Protein AF-A0A2Z7BRZ1-F1 (afdb_monomer)

InterPro domains:
  IPR000070 Pectinesterase, catalytic [PF01095] (1-100)
  IPR011050 Pectin lyase fold/virulence factor [SSF51126] (1-112)
  IPR012334 Pectin lyase fold [G3DSA:2.160.20.10] (1-115)

Organism: NCBI:txid472368

Solvent-accessible surface area (backbone atoms only — not comparable to full-atom values): 6848 Å² total; per-residue (Å²): 89,67,69,44,78,50,69,74,56,84,89,54,59,86,65,69,80,66,87,38,58,85,48,58,46,92,45,49,69,34,70,48,52,46,25,53,20,41,26,32,69,66,37,39,53,41,39,56,43,87,38,92,94,54,60,68,89,59,40,46,41,36,43,32,78,48,37,61,76,30,41,57,64,93,55,38,48,87,78,51,41,83,56,55,71,76,65,51,48,57,71,22,39,36,64,59,67,46,31,79,80,52,46,76,81,68,75,58,91,80,67,49,60,85,132

Nearest PDB structures (foldseek):
  1gq8-assembly1_A  TM=9.813E-01  e=2.563E-11  Daucus carota
  1xg2-assembly1_A  TM=9.795E-01  e=3.527E-11  Solanum lycopersicum
  5c1c-assembly1_A  TM=9.096E-01  e=2.534E-05  Aspergillus niger ATCC 1015
  5c1e-assembly1_A  TM=9.078E-01  e=3.964E-05  Aspergillus niger ATCC 1015
  8tne-assembly3_C  TM=6.450E-01  e=2.869E-03  Butyrivibrio proteoclasticus

Radius of gyration: 15.53 Å; Cα contacts (8 Å, |Δi|>4): 192; chains: 1; bounding box: 37×37×38 Å

pLDDT: mean 94.77, std 7.02, range [59.94, 98.69]

Foldseek 3Di:
DAAEEDDDDPVCPPPLPDQDAQEEDPAQQAADEDENYEYEPSHDQQRYDYDPPYDLPRYAAEYYNYDYPNRDNPRHDPSYDYDYQVVCFCVFQCNVVVCVVPVVVVPDDDDRGHD

Mean predicted aligned error: 3.44 Å

Secondary structure (DSSP, 8-state):
-BS-EE---TTTTTT--S-B-SB--SSTT-EEEEES-EE-TTB-TT-B-PPTT--STT-EEEEES-BSGGG--TTS-TTSEE--HHHHHTTSHHHHS-GGGTGGGG-----SS--

Sequence (115 aa):
MQNCTIAAAPDLQPSFNVRTYLGRPWKDYSTTVVMQSFLDDLIVPRGWLEWPGHRLDNVYYAEYSNRGPGANTSSRVKWSRKINGTEAKSFTARAFIEGEKWLASTGIPHSLDFL

Structure (mmCIF, N/CA/C/O backbone):
data_AF-A0A2Z7BRZ1-F1
#
_entry.id   AF-A0A2Z7BRZ1-F1
#
loop_
_atom_site.group_PDB
_atom_site.id
_atom_site.type_symbol
_atom_site.label_atom_id
_atom_site.label_alt_id
_atom_site.label_comp_id
_atom_site.label_asym_id
_atom_site.label_entity_id
_atom_site.label_seq_id
_atom_site.pdbx_PDB_ins_code
_atom_site.Cartn_x
_atom_site.Cartn_y
_atom_site.Cartn_z
_atom_site.occupancy
_atom_site.B_iso_or_equiv
_atom_site.auth_seq_id
_atom_site.auth_comp_id
_atom_site.auth_asym_id
_atom_site.auth_atom_id
_atom_site.pdbx_PDB_model_num
ATOM 1 N N . MET A 1 1 ? -4.121 -0.666 2.779 1.00 96.44 1 MET A N 1
ATOM 2 C CA . MET A 1 1 ? -4.150 -2.051 3.303 1.00 96.44 1 MET A CA 1
ATOM 3 C C . MET A 1 1 ? -3.260 -2.112 4.528 1.00 96.44 1 MET A C 1
ATOM 5 O O . MET A 1 1 ? -2.110 -1.694 4.429 1.00 96.44 1 MET A O 1
ATOM 9 N N . GLN A 1 2 ? -3.792 -2.571 5.659 1.00 98.19 2 GLN A N 1
ATOM 10 C CA . GLN A 1 2 ? -3.067 -2.676 6.926 1.00 98.19 2 GLN A CA 1
ATOM 11 C C . GLN A 1 2 ? -3.266 -4.075 7.510 1.00 98.19 2 GLN A C 1
ATOM 13 O O . GLN A 1 2 ? -4.395 -4.552 7.556 1.00 98.19 2 GLN A O 1
ATOM 18 N N . ASN A 1 3 ? -2.179 -4.708 7.957 1.00 97.88 3 ASN A N 1
ATOM 19 C CA . ASN A 1 3 ? -2.194 -6.054 8.537 1.00 97.88 3 ASN A CA 1
ATOM 20 C C . ASN A 1 3 ? -2.900 -7.114 7.675 1.00 97.88 3 ASN A C 1
ATOM 22 O O . ASN A 1 3 ? -3.679 -7.928 8.165 1.00 97.88 3 ASN A O 1
ATOM 26 N N . CYS A 1 4 ? -2.615 -7.104 6.373 1.00 98.31 4 CYS A N 1
ATOM 27 C CA . CYS A 1 4 ? -3.129 -8.092 5.429 1.00 98.31 4 CYS A CA 1
ATOM 28 C C . CYS A 1 4 ? -2.054 -9.127 5.062 1.00 98.31 4 CYS A C 1
ATOM 30 O O . CYS A 1 4 ? -0.857 -8.898 5.253 1.00 98.31 4 CYS A O 1
ATOM 32 N N . THR A 1 5 ? -2.488 -10.236 4.465 1.00 98.31 5 THR A N 1
ATOM 33 C CA . THR A 1 5 ? -1.625 -11.198 3.767 1.00 98.31 5 THR A CA 1
ATOM 34 C C . THR A 1 5 ? -1.890 -11.075 2.272 1.00 98.31 5 THR A C 1
ATOM 36 O O . THR A 1 5 ? -3.022 -11.268 1.833 1.00 98.31 5 THR A O 1
ATOM 39 N N . ILE A 1 6 ? -0.861 -10.738 1.496 1.00 97.69 6 ILE A N 1
ATOM 40 C CA . ILE A 1 6 ? -0.910 -10.664 0.033 1.00 97.69 6 ILE A CA 1
ATOM 41 C C . ILE A 1 6 ? -0.093 -11.837 -0.503 1.00 97.69 6 ILE A C 1
ATOM 43 O O . ILE A 1 6 ? 1.136 -11.790 -0.509 1.00 97.69 6 ILE A O 1
ATOM 47 N N . ALA A 1 7 ? -0.794 -12.896 -0.902 1.00 95.38 7 ALA A N 1
ATOM 48 C CA . ALA A 1 7 ? -0.223 -14.160 -1.355 1.00 95.38 7 ALA A CA 1
ATOM 49 C C . ALA A 1 7 ? -0.977 -14.690 -2.582 1.00 95.38 7 ALA A C 1
ATOM 51 O O . ALA A 1 7 ? -2.092 -14.251 -2.878 1.00 95.38 7 ALA A O 1
ATOM 52 N N . ALA A 1 8 ? -0.350 -15.608 -3.315 1.00 93.25 8 ALA A N 1
ATOM 53 C CA . ALA A 1 8 ? -0.911 -16.146 -4.543 1.00 93.25 8 ALA A CA 1
ATOM 54 C C . ALA A 1 8 ? -1.961 -17.197 -4.191 1.00 93.25 8 ALA A C 1
ATOM 56 O O . ALA A 1 8 ? -1.762 -18.003 -3.280 1.00 93.25 8 ALA A O 1
ATOM 57 N N . ALA A 1 9 ? -3.065 -17.204 -4.934 1.00 92.06 9 ALA A N 1
ATOM 58 C CA . ALA A 1 9 ? -4.015 -18.299 -4.856 1.00 92.06 9 ALA A CA 1
ATOM 59 C C .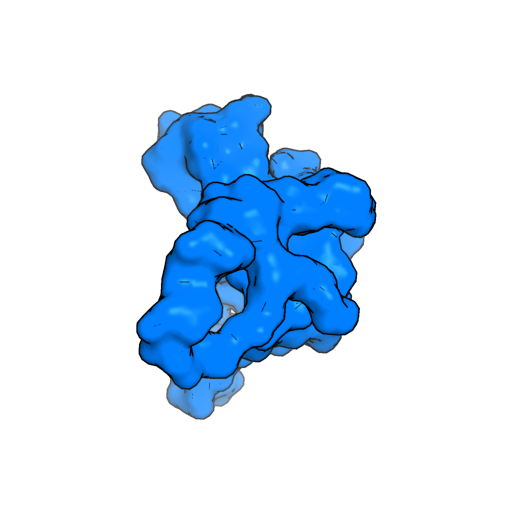 ALA A 1 9 ? -3.352 -19.615 -5.329 1.00 92.06 9 ALA A C 1
ATOM 61 O O . ALA A 1 9 ? -2.397 -19.572 -6.117 1.00 92.06 9 ALA A O 1
ATOM 62 N N . PRO A 1 10 ? -3.825 -20.786 -4.861 1.00 90.12 10 PRO A N 1
ATOM 63 C CA . PRO A 1 10 ? -3.200 -22.074 -5.176 1.00 90.12 10 PRO A CA 1
ATOM 64 C C . PRO A 1 10 ? -3.077 -22.387 -6.673 1.00 90.12 10 PRO A C 1
ATOM 66 O O . PRO A 1 10 ? -2.174 -23.110 -7.071 1.00 90.12 10 PRO A O 1
ATOM 69 N N . ASP A 1 11 ? -3.963 -21.845 -7.503 1.00 88.88 11 ASP A N 1
ATOM 70 C CA . ASP A 1 11 ? -3.984 -22.000 -8.960 1.00 88.88 11 ASP A CA 1
ATOM 71 C C . ASP A 1 11 ? -3.006 -21.066 -9.698 1.00 88.88 11 ASP A C 1
ATOM 73 O O . ASP A 1 11 ? -2.658 -21.324 -10.849 1.00 88.88 11 ASP A O 1
ATOM 77 N N . LEU A 1 12 ? -2.513 -20.015 -9.035 1.00 85.06 12 LEU A N 1
ATOM 78 C CA . LEU A 1 12 ? -1.521 -19.075 -9.569 1.00 85.06 12 LEU A CA 1
ATOM 79 C C . LEU A 1 12 ? -0.075 -19.467 -9.211 1.00 85.06 12 LEU A C 1
ATOM 81 O O . LEU A 1 12 ? 0.854 -19.213 -9.982 1.00 85.06 12 LEU A O 1
ATOM 85 N N . GLN A 1 13 ? 0.105 -20.110 -8.054 1.00 71.94 13 GLN A N 1
ATOM 86 C CA . GLN A 1 13 ? 1.383 -20.628 -7.541 1.00 71.94 13 GLN A CA 1
ATOM 87 C C . GLN A 1 13 ? 2.185 -21.506 -8.535 1.00 71.94 13 GLN A C 1
ATOM 89 O O . GLN A 1 13 ? 3.399 -21.323 -8.619 1.00 71.94 13 GLN A O 1
ATOM 94 N N . PRO A 1 14 ? 1.592 -22.425 -9.332 1.00 59.94 14 PRO A N 1
ATOM 95 C CA . PRO A 1 14 ? 2.357 -23.440 -10.065 1.00 59.94 14 PRO A CA 1
ATOM 96 C C . PRO A 1 14 ? 3.168 -22.919 -11.254 1.00 59.94 14 PRO A C 1
ATOM 98 O O . PRO A 1 14 ? 3.776 -23.716 -11.966 1.00 59.94 14 PRO A O 1
ATOM 101 N N . SER A 1 15 ? 3.141 -21.618 -11.560 1.00 62.88 15 SER A N 1
ATOM 102 C CA . SER A 1 15 ? 3.806 -21.126 -12.770 1.00 62.88 15 SER A CA 1
ATOM 103 C C . SER A 1 15 ? 4.553 -19.808 -12.649 1.00 62.88 15 SER A C 1
ATOM 105 O O . SER A 1 15 ? 5.400 -19.602 -13.507 1.00 62.88 15 SER A O 1
ATOM 107 N N . PHE A 1 16 ? 4.263 -18.915 -11.687 1.00 65.44 16 PHE A N 1
ATOM 108 C CA . PHE A 1 16 ? 4.855 -17.557 -11.548 1.00 65.44 16 PHE A CA 1
ATOM 109 C C . PHE A 1 16 ? 5.131 -16.775 -12.863 1.00 65.44 16 PHE A C 1
ATOM 111 O O . PHE A 1 16 ? 5.829 -15.765 -12.874 1.00 65.44 16 PHE A O 1
ATOM 118 N N . ASN A 1 17 ? 4.525 -17.178 -13.983 1.00 79.69 17 ASN A N 1
ATOM 119 C CA . ASN A 1 17 ? 4.651 -16.542 -15.292 1.00 79.69 17 ASN A CA 1
ATOM 120 C C . ASN A 1 17 ? 3.776 -15.285 -15.376 1.00 79.69 17 ASN A C 1
ATOM 122 O O . ASN A 1 17 ? 3.872 -14.502 -16.321 1.00 79.69 17 ASN A O 1
ATOM 126 N N . VAL A 1 18 ? 2.921 -15.079 -14.374 1.00 88.50 18 VAL A N 1
ATOM 127 C CA . VAL A 1 18 ? 2.063 -13.911 -14.235 1.00 88.50 18 VAL A CA 1
ATOM 128 C C . VAL A 1 18 ? 2.740 -12.927 -13.292 1.00 88.50 18 VAL A C 1
ATOM 130 O O . VAL A 1 18 ? 2.812 -13.135 -12.082 1.00 88.50 18 VAL A O 1
ATOM 133 N N . ARG A 1 19 ? 3.231 -11.821 -13.855 1.00 91.56 19 ARG A N 1
ATOM 134 C CA . ARG A 1 19 ? 3.805 -10.735 -13.058 1.00 91.56 19 ARG A CA 1
ATOM 135 C C . ARG A 1 19 ? 2.708 -10.033 -12.269 1.00 91.56 19 ARG A C 1
ATOM 137 O O . ARG A 1 19 ? 1.807 -9.447 -12.868 1.00 91.56 19 ARG A O 1
ATOM 144 N N . THR A 1 20 ? 2.846 -10.022 -10.950 1.00 95.19 20 THR A N 1
ATOM 145 C CA . THR A 1 20 ? 1.909 -9.343 -10.055 1.00 95.19 20 THR A CA 1
ATOM 146 C C . THR A 1 20 ? 2.571 -8.141 -9.389 1.00 95.19 20 THR A C 1
ATOM 148 O O . THR A 1 20 ? 3.720 -8.195 -8.952 1.00 95.19 20 THR A O 1
ATOM 151 N N . TYR A 1 21 ? 1.828 -7.039 -9.332 1.00 97.56 21 TYR A N 1
ATOM 152 C CA . TYR A 1 21 ? 2.247 -5.750 -8.787 1.00 97.56 21 TYR A CA 1
ATOM 153 C C . TYR A 1 21 ? 1.261 -5.335 -7.689 1.00 97.56 21 TYR A C 1
ATOM 155 O O . TYR A 1 21 ? 0.093 -5.713 -7.730 1.00 97.56 21 TYR A O 1
ATOM 163 N N . LEU A 1 22 ? 1.703 -4.503 -6.750 1.00 98.19 22 LEU A N 1
ATOM 164 C CA . LEU A 1 22 ? 0.881 -3.932 -5.679 1.00 98.19 22 LEU A CA 1
ATOM 165 C C . LEU A 1 22 ? -0.201 -2.971 -6.203 1.00 98.19 22 LEU A C 1
ATOM 167 O O . LEU A 1 22 ? -1.213 -2.761 -5.541 1.00 98.19 22 LEU A O 1
ATOM 171 N N . GLY A 1 23 ? -0.006 -2.378 -7.385 1.00 97.50 23 GLY A N 1
ATOM 172 C CA . GLY A 1 23 ? -0.993 -1.495 -8.003 1.00 97.50 23 GLY A CA 1
ATOM 173 C C . GLY A 1 23 ? -0.447 -0.667 -9.164 1.00 97.50 23 GLY A C 1
ATOM 174 O O . GLY A 1 23 ? 0.747 -0.708 -9.476 1.00 97.50 23 GLY A O 1
ATOM 175 N N . ARG A 1 24 ? -1.348 0.104 -9.786 1.00 96.50 24 ARG A N 1
ATOM 176 C CA . ARG A 1 24 ? -1.061 1.046 -10.878 1.00 96.50 24 ARG A CA 1
ATOM 177 C C . ARG A 1 24 ? -1.947 2.298 -10.794 1.00 96.50 24 ARG A C 1
ATOM 179 O O . ARG A 1 24 ? -3.136 2.139 -10.508 1.00 96.50 24 ARG A O 1
ATOM 186 N N . PRO A 1 25 ? -1.414 3.513 -11.016 1.00 96.00 25 PRO A N 1
ATOM 187 C CA . PRO A 1 25 ? -2.159 4.753 -10.814 1.00 96.00 25 PRO A CA 1
ATOM 188 C C . PRO A 1 25 ? -3.097 5.042 -11.986 1.00 96.00 25 PRO A C 1
ATOM 190 O O . PRO A 1 25 ? -2.674 5.526 -13.027 1.00 96.00 25 PRO A O 1
ATOM 193 N N . TRP A 1 26 ? -4.392 4.770 -11.823 1.00 93.69 26 TRP A N 1
ATOM 194 C CA . TRP A 1 26 ? -5.395 5.058 -12.863 1.00 93.69 26 TRP A CA 1
ATOM 195 C C . TRP A 1 26 ? -5.722 6.557 -13.010 1.00 93.69 26 TRP A C 1
ATOM 197 O O . TRP A 1 26 ? -6.333 6.978 -13.990 1.00 93.69 26 TRP A O 1
ATOM 207 N N . LYS A 1 27 ? -5.362 7.376 -12.019 1.00 93.56 27 LYS A N 1
ATOM 208 C CA . LYS A 1 27 ? -5.579 8.828 -12.000 1.00 93.56 27 LYS A CA 1
ATOM 209 C C . LYS A 1 27 ? -4.336 9.518 -11.453 1.00 93.56 27 LYS A C 1
ATOM 211 O O . LYS A 1 27 ? -3.611 8.929 -10.653 1.00 93.56 27 LYS A O 1
ATOM 216 N N . ASP A 1 28 ? -4.149 10.780 -11.825 1.00 92.62 28 ASP A N 1
ATOM 217 C CA . ASP A 1 28 ? -2.920 11.534 -11.542 1.00 92.62 28 ASP A CA 1
ATOM 218 C C . ASP A 1 28 ? -2.670 11.778 -10.042 1.00 92.62 28 ASP A C 1
ATOM 220 O O . ASP A 1 28 ? -1.537 12.018 -9.647 1.00 92.62 28 ASP A O 1
ATOM 224 N N . TYR A 1 29 ? -3.700 11.653 -9.198 1.00 95.25 29 TYR A N 1
ATOM 225 C CA . TYR A 1 29 ? -3.628 11.791 -7.733 1.00 95.25 29 TYR A CA 1
ATOM 226 C C . TYR A 1 29 ? -3.910 10.474 -7.003 1.00 95.25 29 TYR A C 1
ATOM 228 O O . TYR A 1 29 ? -4.439 10.456 -5.891 1.00 95.25 29 TYR A O 1
ATOM 236 N N . SER A 1 30 ? -3.656 9.341 -7.658 1.00 96.81 30 SER A N 1
ATOM 237 C CA . SER A 1 30 ? -3.917 8.043 -7.050 1.00 96.81 30 SER A CA 1
ATOM 238 C C . SER A 1 30 ? -3.054 7.849 -5.797 1.00 96.81 30 SER A C 1
ATOM 240 O O . SER A 1 30 ? -1.844 8.077 -5.820 1.00 96.81 30 SER A O 1
ATOM 242 N N . THR A 1 31 ? -3.690 7.405 -4.712 1.00 97.62 31 THR A N 1
ATOM 243 C CA . THR A 1 31 ? -3.057 7.174 -3.409 1.00 97.62 31 THR A CA 1
ATOM 244 C C . THR A 1 31 ? -3.281 5.729 -2.988 1.00 97.62 31 THR A C 1
ATOM 246 O O . THR A 1 31 ? -4.412 5.247 -2.970 1.00 97.62 31 THR A O 1
ATOM 249 N N . THR A 1 32 ? -2.214 5.005 -2.662 1.00 98.12 32 THR A N 1
ATOM 250 C CA . THR A 1 32 ? -2.272 3.629 -2.161 1.00 98.12 32 THR A CA 1
ATOM 251 C C . THR A 1 32 ? -1.156 3.395 -1.151 1.00 98.12 32 THR A C 1
ATOM 253 O O . THR A 1 32 ? 0.016 3.634 -1.432 1.00 98.12 32 THR A O 1
ATOM 256 N N . VAL A 1 33 ? -1.517 2.882 0.027 1.00 98.62 33 VAL A N 1
ATOM 257 C CA . VAL A 1 33 ? -0.563 2.538 1.089 1.00 98.62 33 VAL A CA 1
ATOM 258 C C . VAL A 1 33 ? -0.727 1.073 1.478 1.00 98.62 33 VAL A C 1
ATOM 260 O O . VAL A 1 33 ? -1.841 0.613 1.763 1.00 98.62 33 VAL A O 1
ATOM 263 N N . VAL A 1 34 ? 0.386 0.337 1.489 1.00 98.62 34 VAL A N 1
ATOM 264 C CA . VAL A 1 34 ? 0.466 -1.055 1.954 1.00 98.62 34 VAL A CA 1
ATOM 265 C C . VAL A 1 34 ? 1.373 -1.099 3.170 1.00 98.62 34 VAL A C 1
ATOM 267 O O . VAL A 1 34 ? 2.572 -0.844 3.060 1.00 98.62 34 VAL A O 1
ATOM 270 N N . MET A 1 35 ? 0.803 -1.393 4.336 1.00 98.56 35 MET A N 1
ATOM 271 C CA . MET A 1 35 ? 1.532 -1.302 5.594 1.00 98.56 35 MET A CA 1
ATOM 272 C C . MET A 1 35 ? 1.281 -2.468 6.539 1.00 98.56 35 MET A C 1
ATOM 274 O O . MET A 1 35 ? 0.212 -3.082 6.518 1.00 98.56 35 MET A O 1
ATOM 278 N N . GLN A 1 36 ? 2.276 -2.778 7.372 1.00 98.25 36 GLN A N 1
ATOM 279 C CA . GLN A 1 36 ? 2.242 -3.852 8.367 1.00 98.25 36 GLN A CA 1
ATOM 280 C C . GLN A 1 36 ? 1.719 -5.179 7.794 1.00 98.25 36 GLN A C 1
ATOM 282 O O . GLN A 1 36 ? 1.053 -5.929 8.499 1.00 98.25 36 GLN A O 1
ATOM 287 N N . SER A 1 37 ? 1.966 -5.466 6.515 1.00 98.62 37 SER A N 1
ATOM 288 C CA . SER A 1 37 ? 1.360 -6.596 5.798 1.00 98.62 37 SER A CA 1
ATOM 289 C C . SER A 1 37 ? 2.410 -7.636 5.410 1.00 98.62 37 SER A C 1
ATOM 291 O O . SER A 1 37 ? 3.584 -7.304 5.234 1.00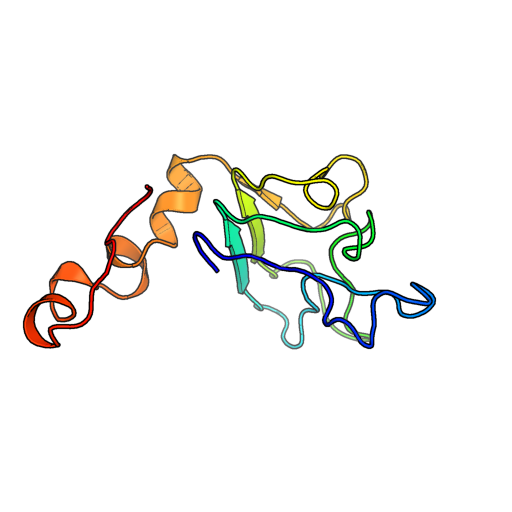 98.62 37 SER A O 1
ATOM 293 N N . PHE A 1 38 ? 2.001 -8.900 5.293 1.00 98.62 38 PHE A N 1
ATOM 294 C CA . PHE A 1 38 ? 2.829 -9.949 4.703 1.00 98.62 38 PHE A CA 1
ATOM 295 C C . PHE A 1 38 ? 2.703 -9.905 3.179 1.00 98.62 38 PHE A C 1
ATOM 297 O O . PHE A 1 38 ? 1.588 -9.952 2.660 1.00 98.62 38 PHE A O 1
ATOM 304 N N . LEU A 1 39 ? 3.833 -9.815 2.482 1.00 98.50 39 LEU A N 1
ATOM 305 C CA . LEU A 1 39 ? 3.936 -9.848 1.027 1.00 98.50 39 LEU A CA 1
ATOM 306 C C . LEU A 1 39 ? 4.709 -11.102 0.619 1.00 98.50 39 LEU A C 1
ATOM 308 O O . LEU A 1 39 ? 5.894 -11.231 0.941 1.00 98.50 39 LEU A O 1
ATOM 312 N N . ASP A 1 40 ? 4.033 -12.005 -0.080 1.00 95.81 40 ASP A N 1
ATOM 313 C CA . ASP A 1 40 ? 4.644 -13.216 -0.622 1.00 95.81 40 ASP A CA 1
ATOM 314 C C . ASP A 1 40 ? 5.499 -12.919 -1.868 1.00 95.81 40 ASP A C 1
ATOM 316 O O . ASP A 1 40 ? 5.493 -11.803 -2.401 1.00 95.81 40 ASP A O 1
ATOM 320 N N . ASP A 1 41 ? 6.253 -13.908 -2.334 1.00 93.44 41 ASP A N 1
ATOM 321 C CA . ASP A 1 41 ? 7.255 -13.771 -3.401 1.00 93.44 41 ASP A CA 1
ATOM 322 C C . ASP A 1 41 ? 6.670 -13.495 -4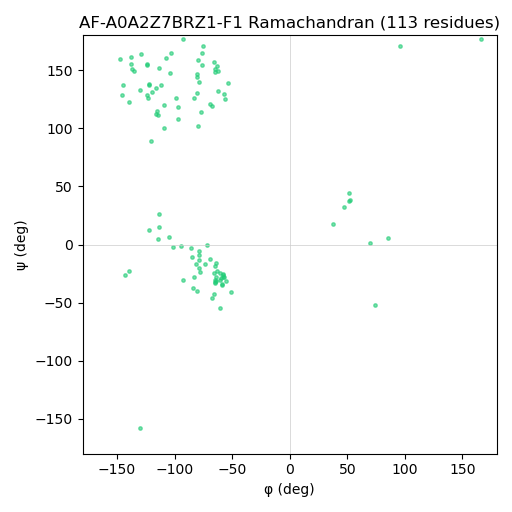.800 1.00 93.44 41 ASP A C 1
ATOM 324 O O . ASP A 1 41 ? 7.385 -13.040 -5.693 1.00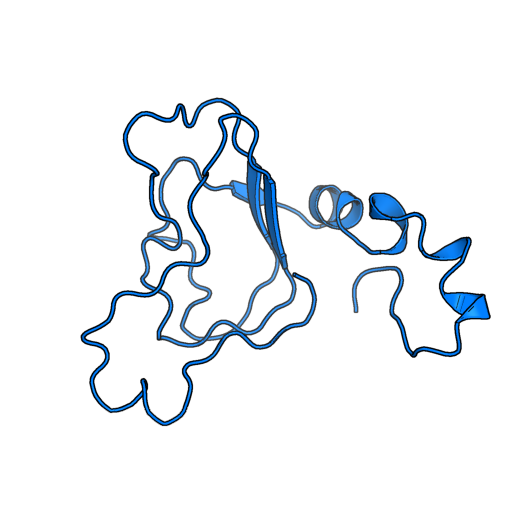 93.44 41 ASP A O 1
ATOM 328 N N . LEU A 1 42 ? 5.353 -13.653 -4.967 1.00 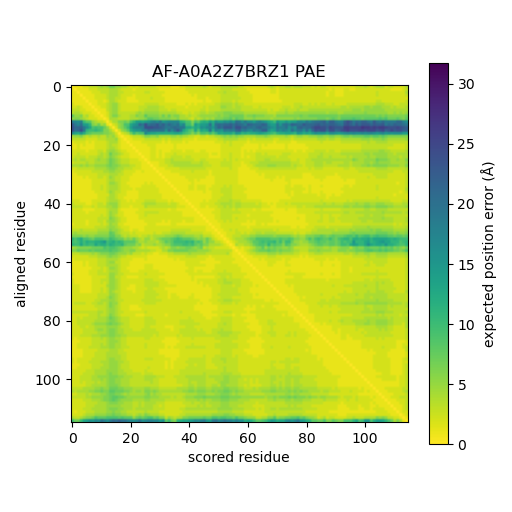94.00 42 LEU A N 1
ATOM 329 C CA . LEU A 1 42 ? 4.615 -13.296 -6.184 1.00 94.00 42 LEU A CA 1
ATOM 330 C C . LEU A 1 42 ? 4.750 -11.811 -6.572 1.00 94.00 42 LEU A C 1
ATOM 332 O O . LEU A 1 42 ? 4.541 -11.447 -7.735 1.00 94.00 42 LEU A O 1
ATOM 336 N N . ILE A 1 43 ? 5.017 -10.934 -5.594 1.00 96.44 43 ILE A N 1
ATOM 337 C CA . ILE A 1 43 ? 5.130 -9.492 -5.810 1.00 96.44 43 ILE A CA 1
ATOM 338 C C . ILE A 1 43 ? 6.486 -9.213 -6.440 1.00 96.44 43 ILE A C 1
ATOM 340 O O . ILE A 1 43 ? 7.532 -9.363 -5.808 1.00 96.44 43 ILE A O 1
ATOM 344 N N . VAL A 1 44 ? 6.475 -8.748 -7.690 1.00 95.81 44 VAL A N 1
ATOM 345 C CA . VAL A 1 44 ? 7.727 -8.491 -8.405 1.00 95.81 44 VAL A CA 1
ATOM 346 C C . VAL A 1 44 ? 8.555 -7.402 -7.706 1.00 95.81 44 VAL A C 1
ATOM 348 O O . VAL A 1 44 ? 7.982 -6.446 -7.176 1.00 95.81 44 VAL A O 1
ATOM 351 N N . PRO A 1 45 ? 9.902 -7.441 -7.774 1.00 97.19 45 PRO A N 1
ATOM 352 C CA . PRO A 1 45 ? 10.761 -6.485 -7.067 1.00 97.19 45 PRO A CA 1
ATOM 353 C C . PRO A 1 45 ? 10.466 -5.009 -7.372 1.00 97.19 45 PRO A C 1
ATOM 355 O O . PRO A 1 45 ? 10.584 -4.160 -6.488 1.00 97.19 45 PRO A O 1
ATOM 358 N N . ARG A 1 46 ? 10.002 -4.711 -8.596 1.00 97.69 46 ARG A N 1
ATOM 359 C CA . ARG A 1 46 ? 9.564 -3.370 -9.023 1.00 97.69 46 ARG A CA 1
ATOM 360 C C . ARG A 1 46 ? 8.401 -2.825 -8.173 1.00 97.69 46 ARG A C 1
ATOM 362 O O . ARG A 1 46 ? 8.292 -1.610 -8.000 1.00 97.69 46 ARG A O 1
ATOM 369 N N . GLY A 1 47 ? 7.561 -3.708 -7.630 1.00 98.00 47 GLY A N 1
ATOM 370 C CA . GLY A 1 47 ? 6.433 -3.429 -6.738 1.00 98.00 47 GLY A CA 1
ATOM 371 C C . GLY A 1 47 ? 5.223 -2.819 -7.431 1.00 98.00 47 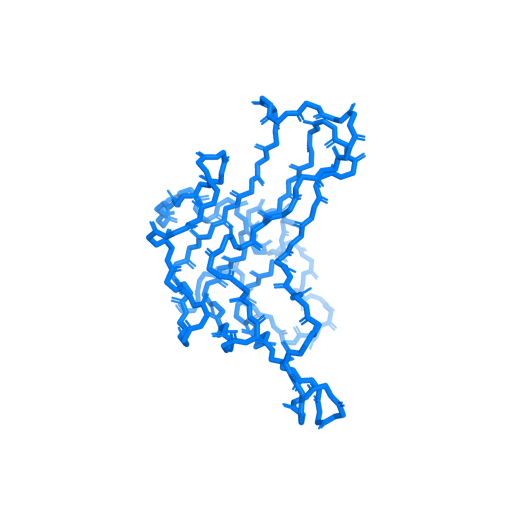GLY A C 1
ATOM 372 O O . GLY A 1 47 ? 4.128 -3.353 -7.322 1.00 98.00 47 GLY A O 1
ATOM 373 N N . TRP A 1 48 ? 5.410 -1.738 -8.181 1.00 98.00 48 TRP A N 1
ATOM 374 C CA . TRP A 1 48 ? 4.329 -0.947 -8.767 1.00 98.00 48 TRP A CA 1
ATOM 375 C C . TRP A 1 48 ? 4.485 -0.830 -10.282 1.00 98.00 48 TRP A C 1
ATOM 377 O O . TRP A 1 48 ? 5.596 -0.934 -10.809 1.00 98.00 48 TRP A O 1
ATOM 387 N N . LEU A 1 49 ? 3.372 -0.625 -10.984 1.00 96.94 49 LEU A N 1
ATOM 388 C CA . LEU A 1 49 ? 3.351 -0.517 -12.440 1.00 96.94 49 LEU A CA 1
ATOM 389 C C . LEU A 1 49 ? 2.757 0.821 -12.867 1.00 96.94 49 LEU A C 1
ATOM 391 O O . LEU A 1 49 ? 1.751 1.267 -12.326 1.00 96.94 49 LEU A O 1
ATOM 395 N N . GLU A 1 50 ? 3.371 1.460 -13.852 1.00 95.00 50 GLU A N 1
ATOM 396 C CA . GLU A 1 50 ? 2.851 2.681 -14.451 1.00 95.00 50 GLU A CA 1
ATOM 397 C C . GLU A 1 50 ? 1.524 2.432 -15.183 1.00 95.00 50 GLU A C 1
ATOM 399 O O . GLU A 1 50 ? 1.287 1.354 -15.735 1.00 95.00 50 GLU A O 1
ATOM 404 N N . TRP A 1 51 ? 0.670 3.456 -15.240 1.00 92.75 51 TRP A N 1
ATOM 405 C CA . TRP A 1 51 ? -0.449 3.470 -16.178 1.00 92.75 51 TRP A CA 1
ATOM 406 C C . TRP A 1 51 ? -0.075 4.307 -17.412 1.00 92.75 51 TRP A C 1
ATOM 408 O O . TRP A 1 51 ? 0.312 5.468 -17.255 1.00 92.75 51 TRP A O 1
ATOM 418 N N . PRO A 1 52 ? -0.187 3.765 -18.641 1.00 89.31 52 PRO A N 1
ATOM 419 C CA . PRO A 1 52 ? 0.161 4.498 -19.857 1.00 89.31 52 PRO A CA 1
ATOM 420 C C . PRO A 1 52 ? -0.607 5.820 -19.992 1.00 89.31 52 PRO A C 1
ATOM 422 O O . PRO A 1 52 ? -1.834 5.832 -19.967 1.00 89.31 52 PRO A O 1
ATOM 425 N N . GLY A 1 53 ? 0.114 6.929 -20.160 1.00 84.19 53 GLY A N 1
ATOM 426 C CA . GLY A 1 53 ? -0.489 8.252 -20.352 1.00 84.19 53 GLY A CA 1
ATOM 427 C C . GLY A 1 53 ? -0.856 9.010 -19.070 1.00 84.19 53 GLY A C 1
ATOM 428 O O . GLY A 1 53 ? -1.424 10.091 -19.179 1.00 84.19 53 GLY A O 1
ATOM 429 N N . HIS A 1 54 ? -0.515 8.498 -17.881 1.00 85.88 54 HIS A N 1
ATOM 430 C CA . HIS A 1 54 ? -0.703 9.216 -16.614 1.00 85.88 54 HIS A CA 1
ATOM 431 C C . HIS A 1 54 ? 0.600 9.777 -16.055 1.00 85.88 54 HIS A C 1
ATOM 433 O O . HIS A 1 54 ? 1.676 9.192 -16.209 1.00 85.88 54 HIS A O 1
ATOM 439 N N . ARG A 1 55 ? 0.486 10.917 -15.368 1.00 86.44 55 ARG A N 1
ATOM 440 C CA . ARG A 1 55 ? 1.615 11.554 -14.686 1.00 86.44 55 ARG A CA 1
ATOM 441 C C . ARG A 1 55 ? 1.869 10.877 -13.344 1.00 86.44 55 ARG A C 1
ATOM 443 O O . ARG A 1 55 ? 0.938 10.496 -12.644 1.00 86.44 55 ARG A O 1
ATOM 450 N N . LEU A 1 56 ? 3.144 10.774 -12.976 1.00 91.31 56 LEU 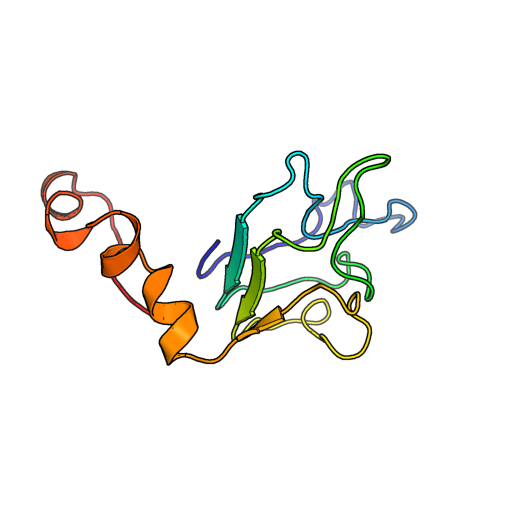A N 1
ATOM 451 C CA . LEU A 1 56 ? 3.584 10.170 -11.712 1.00 91.31 56 LEU A CA 1
ATOM 452 C C . LEU A 1 56 ? 3.954 11.220 -10.654 1.00 91.31 56 LEU A C 1
ATOM 454 O O . LEU A 1 56 ? 4.283 10.864 -9.529 1.00 91.31 56 LEU A O 1
ATOM 458 N N . ASP A 1 57 ? 3.891 12.507 -10.998 1.00 91.12 57 ASP A N 1
ATOM 459 C CA . ASP A 1 57 ? 4.354 13.599 -10.133 1.00 91.12 57 ASP A CA 1
ATOM 460 C C . ASP A 1 57 ? 3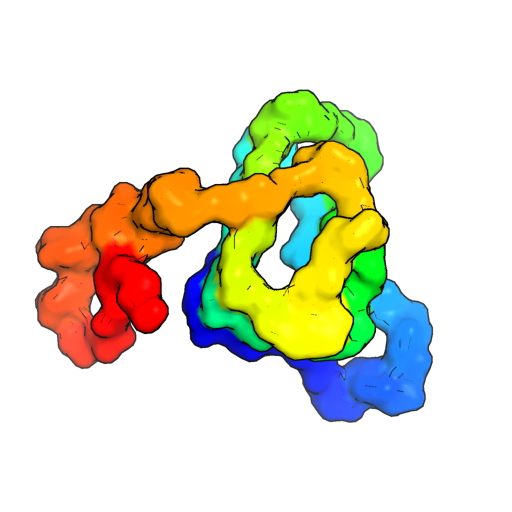.521 13.719 -8.842 1.00 91.12 57 ASP A C 1
ATOM 462 O O . ASP A 1 57 ? 4.046 14.081 -7.791 1.00 91.12 57 ASP A O 1
ATOM 466 N N . ASN A 1 58 ? 2.227 13.381 -8.918 1.00 93.81 58 ASN A N 1
ATOM 467 C CA . ASN A 1 58 ? 1.244 13.626 -7.859 1.00 93.81 58 ASN A CA 1
ATOM 468 C C . ASN A 1 58 ? 0.676 12.347 -7.218 1.00 93.81 58 ASN A C 1
ATOM 470 O O . ASN A 1 58 ? -0.213 12.430 -6.369 1.00 93.81 58 ASN A O 1
ATOM 474 N N . VAL A 1 59 ? 1.173 11.165 -7.593 1.00 97.00 59 VAL A N 1
ATOM 475 C CA . VAL A 1 59 ? 0.703 9.901 -7.007 1.00 97.00 59 VAL A CA 1
ATOM 476 C C . VAL A 1 59 ? 1.366 9.653 -5.647 1.00 97.00 59 VAL A C 1
ATOM 478 O O . VAL A 1 59 ? 2.531 9.998 -5.424 1.00 97.00 59 VAL A O 1
ATOM 481 N N . TYR A 1 60 ? 0.639 9.023 -4.723 1.00 97.75 60 TYR A N 1
ATOM 482 C CA . TYR A 1 60 ? 1.139 8.678 -3.390 1.00 97.75 60 TYR A CA 1
ATOM 483 C C . TYR A 1 60 ? 1.081 7.168 -3.169 1.00 97.75 60 TYR A C 1
ATOM 485 O O . TYR A 1 60 ? 0.081 6.617 -2.718 1.00 97.75 60 TYR A O 1
ATOM 493 N N . TYR A 1 61 ? 2.152 6.479 -3.546 1.00 98.44 61 TYR A N 1
ATOM 494 C CA . TYR A 1 61 ? 2.247 5.023 -3.470 1.00 98.44 61 TYR A CA 1
ATOM 495 C C . TYR A 1 61 ? 3.326 4.655 -2.463 1.00 98.44 61 TYR A C 1
ATOM 497 O O . TYR A 1 61 ? 4.501 4.939 -2.706 1.00 98.44 61 TYR A O 1
ATOM 505 N N . ALA A 1 62 ? 2.933 4.083 -1.325 1.00 98.44 62 ALA A N 1
ATOM 506 C CA . ALA A 1 62 ? 3.824 3.932 -0.181 1.00 98.44 62 ALA A CA 1
ATOM 507 C C . ALA A 1 62 ? 3.773 2.553 0.485 1.00 98.44 62 ALA A C 1
ATOM 509 O O . ALA A 1 62 ? 2.728 1.900 0.546 1.00 98.44 62 ALA A O 1
ATOM 510 N N . GLU A 1 63 ? 4.914 2.147 1.042 1.00 98.69 63 GLU A N 1
ATOM 511 C CA . GLU A 1 63 ? 5.066 0.935 1.849 1.00 98.69 63 GLU A CA 1
ATOM 512 C C . GLU A 1 63 ? 5.610 1.263 3.250 1.00 98.69 63 GLU A C 1
ATOM 514 O O . GLU A 1 63 ? 6.538 2.068 3.389 1.00 98.69 63 GLU A O 1
ATOM 519 N N . TYR A 1 64 ? 5.064 0.616 4.289 1.00 98.50 64 TYR A N 1
ATOM 520 C CA . TYR A 1 64 ? 5.527 0.762 5.677 1.00 98.50 64 TYR A CA 1
ATOM 521 C C . TYR A 1 64 ? 5.533 -0.569 6.433 1.00 98.50 64 TYR A C 1
ATOM 523 O O . TYR A 1 64 ? 4.497 -1.203 6.592 1.00 98.50 64 TYR A O 1
ATOM 531 N N . SER A 1 65 ? 6.689 -0.968 6.969 1.00 98.00 65 SER A N 1
ATOM 532 C CA . SER A 1 65 ? 6.820 -2.130 7.868 1.00 98.00 65 SER A CA 1
ATOM 533 C C . SER A 1 65 ? 6.188 -3.434 7.336 1.00 98.00 65 SER A C 1
ATOM 535 O O . SER A 1 65 ? 5.577 -4.205 8.078 1.00 98.00 65 SER A O 1
ATOM 537 N N . ASN A 1 66 ? 6.287 -3.674 6.024 1.00 98.50 66 ASN A N 1
ATOM 538 C CA . ASN A 1 66 ? 5.859 -4.937 5.425 1.00 98.50 66 ASN A CA 1
ATOM 539 C C . ASN A 1 66 ? 6.884 -6.044 5.715 1.00 98.50 66 ASN A C 1
ATOM 541 O O . ASN A 1 66 ? 8.066 -5.775 5.930 1.00 98.50 66 ASN A O 1
ATOM 545 N N . ARG A 1 67 ? 6.418 -7.292 5.711 1.00 98.38 67 ARG A N 1
ATOM 546 C CA . ARG A 1 67 ? 7.198 -8.504 6.006 1.00 98.38 67 ARG A CA 1
ATOM 547 C C . ARG A 1 67 ? 7.012 -9.544 4.902 1.00 98.38 67 ARG A C 1
ATOM 549 O O . ARG A 1 67 ? 6.059 -9.449 4.139 1.00 98.38 67 ARG A O 1
ATOM 556 N N . GLY A 1 68 ? 7.881 -10.549 4.851 1.00 98.25 68 GLY A N 1
ATOM 557 C CA . GLY A 1 68 ? 7.825 -11.613 3.843 1.00 98.25 68 GLY A CA 1
ATOM 558 C C . GLY A 1 68 ? 8.741 -11.371 2.635 1.00 98.25 68 GLY A C 1
ATOM 559 O O . GLY A 1 68 ? 9.344 -10.300 2.515 1.00 98.25 68 GLY A O 1
ATOM 560 N N . PRO A 1 69 ? 8.890 -12.377 1.759 1.00 97.12 69 PRO A N 1
ATOM 561 C CA . PRO A 1 69 ? 9.860 -12.354 0.661 1.00 97.12 69 PRO A CA 1
ATOM 562 C C . PRO A 1 69 ? 9.596 -11.251 -0.380 1.00 97.12 69 PRO A C 1
ATOM 564 O O . PRO A 1 69 ? 10.547 -10.676 -0.910 1.00 97.12 69 PRO A O 1
ATOM 567 N N . GLY A 1 70 ? 8.337 -10.870 -0.617 1.00 97.50 70 GLY A N 1
ATOM 568 C CA . GLY A 1 70 ? 7.965 -9.782 -1.532 1.00 97.50 70 GLY A CA 1
ATOM 569 C C . GLY A 1 70 ? 8.145 -8.369 -0.962 1.00 97.50 70 GLY A C 1
ATOM 570 O O . GLY A 1 70 ? 7.962 -7.379 -1.677 1.00 97.50 70 GLY A O 1
ATOM 571 N N . ALA A 1 71 ? 8.503 -8.233 0.320 1.00 98.12 71 ALA A N 1
ATOM 572 C CA . ALA A 1 71 ? 8.555 -6.944 1.016 1.00 98.12 71 ALA A CA 1
ATOM 573 C C . ALA A 1 71 ? 9.870 -6.166 0.843 1.00 98.12 71 ALA A C 1
ATOM 575 O O . ALA A 1 71 ? 9.983 -5.041 1.332 1.00 98.12 71 ALA A O 1
ATOM 576 N N . ASN A 1 72 ? 10.868 -6.724 0.150 1.00 97.56 72 ASN A N 1
ATOM 577 C CA . ASN A 1 72 ? 12.116 -6.009 -0.104 1.00 97.56 72 ASN A CA 1
ATOM 578 C C . ASN A 1 72 ? 11.887 -4.823 -1.054 1.00 97.56 72 ASN A C 1
ATOM 580 O O . ASN A 1 72 ? 11.501 -5.002 -2.210 1.00 97.56 72 ASN A O 1
ATOM 584 N N . THR A 1 73 ? 12.175 -3.610 -0.578 1.00 97.81 73 THR A N 1
ATOM 585 C CA . THR A 1 73 ? 11.948 -2.376 -1.334 1.00 97.81 73 THR A CA 1
ATOM 586 C C . THR A 1 73 ? 13.160 -1.875 -2.124 1.00 97.81 73 THR A C 1
ATOM 588 O O . THR A 1 73 ? 13.043 -0.880 -2.837 1.00 97.81 73 THR A O 1
ATOM 591 N N . SER A 1 74 ? 14.316 -2.548 -2.060 1.00 97.44 74 SER A N 1
ATOM 592 C CA . SER A 1 74 ? 15.568 -2.072 -2.680 1.00 97.44 74 SER A CA 1
ATOM 593 C C . SER A 1 74 ? 15.496 -1.890 -4.201 1.00 97.44 74 SER A C 1
ATOM 595 O O . SER A 1 74 ? 16.258 -1.110 -4.764 1.00 97.44 74 SER A O 1
ATOM 597 N N . SER A 1 75 ? 14.581 -2.605 -4.862 1.00 97.81 75 SER A N 1
ATOM 598 C CA . SER A 1 75 ? 14.406 -2.610 -6.322 1.00 97.81 75 SER A CA 1
ATOM 599 C C . SER A 1 75 ? 13.081 -1.993 -6.781 1.00 97.81 75 SER A C 1
ATOM 601 O O . SER A 1 75 ? 12.669 -2.187 -7.928 1.00 97.81 75 SER A O 1
ATOM 603 N N . ARG A 1 76 ? 12.390 -1.265 -5.895 1.00 98.19 76 ARG A N 1
ATOM 604 C CA . ARG A 1 76 ? 11.123 -0.606 -6.230 1.00 98.19 76 ARG A CA 1
ATOM 605 C C . ARG A 1 76 ? 11.327 0.498 -7.258 1.00 98.19 76 ARG A C 1
ATOM 607 O O . ARG A 1 76 ? 12.405 1.077 -7.393 1.00 98.19 76 ARG A O 1
ATOM 614 N N . VAL A 1 77 ? 10.254 0.825 -7.973 1.00 97.38 77 VAL A N 1
ATOM 615 C CA . VAL A 1 77 ? 10.219 2.035 -8.801 1.00 97.38 77 VAL A CA 1
ATOM 616 C C . VAL A 1 77 ? 10.582 3.277 -7.991 1.00 97.38 77 VAL A C 1
ATOM 618 O O . VAL A 1 77 ? 10.114 3.466 -6.868 1.00 97.38 77 VAL A O 1
ATOM 621 N N . LYS A 1 78 ? 11.370 4.166 -8.600 1.00 96.19 78 LYS A N 1
ATOM 622 C CA . LYS A 1 78 ? 11.890 5.377 -7.946 1.00 96.19 78 LYS A CA 1
ATOM 623 C C . LYS A 1 78 ? 10.807 6.368 -7.502 1.00 96.19 78 LYS A C 1
ATOM 625 O O . LYS A 1 78 ? 11.071 7.183 -6.632 1.00 96.19 78 LYS A O 1
ATOM 630 N N . TRP A 1 79 ? 9.619 6.315 -8.108 1.00 95.75 79 TRP A N 1
ATOM 631 C CA . TRP A 1 79 ? 8.490 7.189 -7.770 1.00 95.75 79 TRP A CA 1
ATOM 632 C C . TRP A 1 79 ? 7.652 6.677 -6.586 1.00 95.75 79 TRP A C 1
ATOM 634 O O . TRP A 1 79 ? 6.807 7.406 -6.073 1.00 95.75 79 TRP A O 1
ATOM 644 N N . SER A 1 80 ? 7.877 5.437 -6.136 1.00 96.75 80 SER A N 1
ATOM 645 C CA . SER A 1 80 ? 7.249 4.915 -4.917 1.00 96.75 80 SER A CA 1
ATOM 646 C C . SER A 1 80 ? 7.970 5.405 -3.662 1.00 96.75 80 SER A C 1
ATOM 648 O O . SER A 1 80 ? 9.130 5.818 -3.705 1.00 96.75 80 SER A O 1
ATOM 650 N N . ARG A 1 81 ? 7.272 5.369 -2.527 1.00 96.81 81 ARG A N 1
ATOM 651 C CA . ARG A 1 81 ? 7.723 5.952 -1.264 1.00 96.81 81 ARG A CA 1
ATOM 652 C C . ARG A 1 81 ? 7.924 4.872 -0.207 1.00 96.81 81 ARG A C 1
ATOM 654 O O . ARG A 1 81 ? 7.057 4.032 0.024 1.00 96.81 81 ARG A O 1
ATOM 661 N N . LYS A 1 82 ? 9.045 4.947 0.505 1.00 95.81 82 LYS A N 1
ATOM 662 C CA . LYS A 1 82 ? 9.201 4.301 1.810 1.00 95.81 82 LYS A CA 1
ATOM 663 C C . LYS A 1 82 ? 8.933 5.358 2.869 1.00 95.81 82 LYS A C 1
ATOM 665 O O . LYS A 1 82 ? 9.649 6.354 2.913 1.00 95.81 82 LYS A O 1
ATOM 670 N N . ILE A 1 83 ? 7.916 5.142 3.691 1.00 97.88 83 ILE A N 1
ATOM 671 C CA . ILE A 1 83 ? 7.487 6.120 4.698 1.00 97.88 83 ILE A CA 1
ATOM 672 C C . ILE A 1 83 ? 7.861 5.652 6.105 1.00 97.88 83 ILE A C 1
ATOM 674 O O . ILE A 1 83 ? 8.147 4.472 6.327 1.00 97.88 83 ILE A O 1
ATOM 678 N N . ASN A 1 84 ? 7.895 6.581 7.058 1.00 97.44 84 ASN A N 1
ATOM 679 C CA . ASN A 1 84 ? 8.116 6.271 8.471 1.00 97.44 84 ASN A CA 1
ATOM 680 C C . ASN A 1 84 ? 6.784 6.066 9.223 1.00 97.44 84 ASN A C 1
ATOM 682 O O . ASN A 1 84 ? 5.699 6.233 8.670 1.00 97.44 84 ASN A O 1
ATOM 686 N N . GLY A 1 85 ? 6.872 5.713 10.509 1.00 97.19 85 GLY A N 1
ATOM 687 C CA . GLY A 1 85 ? 5.689 5.456 11.335 1.00 97.19 85 GLY A CA 1
ATOM 688 C C . GLY A 1 85 ? 4.808 6.684 11.565 1.00 97.19 85 GLY A C 1
ATOM 689 O O . GLY A 1 85 ? 3.599 6.536 11.687 1.00 97.19 85 GLY A O 1
ATOM 690 N N . THR A 1 86 ? 5.375 7.890 11.597 1.00 97.06 86 THR A N 1
ATOM 691 C CA . THR A 1 86 ? 4.602 9.129 11.761 1.00 97.06 86 THR A CA 1
ATOM 692 C C . THR A 1 86 ? 3.730 9.391 10.538 1.00 97.06 86 THR A C 1
ATOM 694 O O . THR A 1 86 ? 2.542 9.647 10.691 1.00 97.06 86 THR A O 1
ATOM 697 N N . GLU A 1 87 ? 4.286 9.255 9.334 1.00 97.81 87 GLU A N 1
ATOM 698 C CA . GLU A 1 87 ? 3.522 9.378 8.086 1.00 97.81 87 GLU A CA 1
ATOM 699 C C . GLU A 1 87 ? 2.483 8.258 7.942 1.00 97.81 87 GLU A C 1
ATOM 701 O O . GLU A 1 87 ? 1.335 8.509 7.582 1.00 97.81 87 GLU A O 1
ATOM 706 N N . ALA A 1 88 ? 2.853 7.016 8.269 1.00 98.19 88 ALA A N 1
ATOM 707 C CA . ALA A 1 88 ? 1.952 5.873 8.154 1.00 98.19 88 ALA A CA 1
ATOM 708 C C . ALA A 1 88 ? 0.731 5.968 9.093 1.00 98.19 88 ALA A C 1
ATOM 710 O O . ALA A 1 88 ? -0.336 5.457 8.750 1.00 98.19 88 ALA A O 1
ATOM 711 N N . LYS A 1 89 ? 0.843 6.660 10.239 1.00 97.88 89 LYS A N 1
ATOM 712 C CA . LYS A 1 89 ? -0.279 6.870 11.174 1.00 97.88 89 LYS A CA 1
ATOM 713 C C . LYS A 1 89 ? -1.447 7.618 10.539 1.00 97.88 89 LYS A C 1
ATOM 715 O O . LYS A 1 89 ? -2.586 7.348 10.893 1.00 97.88 89 LYS A O 1
ATOM 720 N N . SER A 1 90 ? -1.196 8.500 9.573 1.00 98.06 90 SER A N 1
ATOM 721 C CA . SER A 1 90 ? -2.263 9.207 8.851 1.00 98.06 90 SER A CA 1
ATOM 722 C C . SER A 1 90 ? -3.165 8.273 8.036 1.00 98.06 90 SER A C 1
ATOM 724 O O . SER A 1 90 ? -4.256 8.676 7.646 1.00 98.06 90 SER A O 1
ATOM 726 N N . PHE A 1 91 ? -2.731 7.031 7.796 1.00 98.19 91 PHE A N 1
ATOM 727 C CA . PHE A 1 91 ? -3.467 6.025 7.031 1.00 98.19 91 PHE A CA 1
ATOM 728 C C . PHE A 1 91 ? -4.105 4.932 7.904 1.00 98.19 91 PHE A C 1
ATOM 730 O O . PHE A 1 91 ? -4.628 3.958 7.359 1.00 98.19 91 PHE A O 1
ATOM 737 N N . THR A 1 92 ? -4.063 5.046 9.238 1.00 98.44 92 THR A N 1
ATOM 738 C CA . THR A 1 92 ? -4.769 4.112 10.134 1.00 98.44 92 THR A CA 1
ATOM 739 C C . THR A 1 92 ? -6.265 4.403 10.162 1.00 98.44 92 THR A C 1
ATOM 741 O O . THR A 1 92 ? -6.715 5.480 9.762 1.00 98.44 92 THR A O 1
ATOM 744 N N . ALA A 1 93 ? -7.061 3.457 10.666 1.00 98.12 93 ALA A N 1
ATOM 745 C CA . ALA A 1 93 ? -8.506 3.634 10.757 1.00 98.12 93 ALA A CA 1
ATOM 746 C C . ALA A 1 93 ? -8.900 4.854 11.612 1.00 98.12 93 ALA A C 1
ATOM 748 O O . ALA A 1 93 ? -9.863 5.544 11.279 1.00 98.12 93 ALA A O 1
ATOM 749 N N . ARG A 1 94 ? -8.143 5.170 12.672 1.00 98.19 94 ARG A N 1
ATOM 750 C CA . ARG A 1 94 ? -8.384 6.358 13.500 1.00 98.19 94 ARG A CA 1
ATOM 751 C C . ARG A 1 94 ? -8.273 7.641 12.692 1.00 98.19 94 ARG A C 1
ATOM 753 O O . ARG A 1 94 ? -9.197 8.441 12.713 1.00 98.19 94 ARG A O 1
ATOM 760 N N . ALA A 1 95 ? -7.151 7.838 12.006 1.00 98.00 95 ALA A N 1
ATOM 761 C CA . ALA A 1 95 ? -6.859 9.102 11.342 1.00 98.00 95 ALA A CA 1
ATOM 762 C C . ALA A 1 95 ? -7.565 9.232 9.986 1.00 98.00 95 ALA A C 1
ATOM 764 O O . ALA A 1 95 ? -8.045 10.309 9.649 1.00 98.00 95 ALA A O 1
ATOM 765 N N . PHE A 1 96 ? -7.631 8.148 9.209 1.00 98.06 96 PHE A N 1
ATOM 766 C CA . PHE A 1 96 ? -8.044 8.215 7.807 1.00 98.06 96 PHE A CA 1
ATOM 767 C C . PHE A 1 96 ? -9.562 8.193 7.609 1.00 98.06 96 PHE A C 1
ATOM 769 O O . PHE A 1 96 ? -10.075 8.857 6.715 1.00 98.06 96 PHE A O 1
ATOM 776 N N . ILE A 1 97 ? -10.278 7.417 8.428 1.00 98.06 97 ILE A N 1
ATOM 777 C CA . ILE A 1 97 ? -11.741 7.239 8.329 1.00 98.06 97 ILE A CA 1
ATOM 778 C C . ILE A 1 97 ? -12.465 7.621 9.620 1.00 98.06 97 ILE A C 1
ATOM 780 O O . ILE A 1 97 ? -13.627 7.256 9.804 1.00 98.06 97 ILE A O 1
ATOM 784 N N . GLU A 1 98 ? -11.761 8.291 10.536 1.00 98.25 98 GLU A N 1
ATOM 785 C CA . GLU A 1 98 ? -12.298 8.728 11.828 1.00 98.25 98 GLU A CA 1
ATOM 786 C C . GLU A 1 98 ? -12.954 7.572 12.597 1.00 98.25 98 GLU A C 1
ATOM 788 O O . GLU A 1 98 ? -14.001 7.719 13.230 1.00 98.25 98 GLU A O 1
ATOM 793 N N . GLY A 1 99 ? -12.348 6.383 12.504 1.00 97.88 99 GLY A N 1
ATOM 794 C CA . GLY A 1 99 ? -12.959 5.120 12.909 1.00 97.88 99 GLY A CA 1
ATOM 795 C C . GLY A 1 99 ? -13.393 5.084 14.373 1.00 97.88 99 GLY A C 1
ATOM 796 O O . GLY A 1 99 ? -14.374 4.426 14.708 1.00 97.88 99 GLY A O 1
ATOM 797 N N . GLU A 1 100 ? -12.727 5.851 15.238 1.00 97.56 100 GLU A N 1
ATOM 798 C CA . GLU A 1 100 ? -13.086 5.995 16.653 1.00 97.56 100 GLU A CA 1
ATOM 799 C C . GLU A 1 100 ? -14.516 6.512 16.870 1.00 97.56 100 GLU A C 1
ATOM 801 O O . GLU A 1 100 ? -15.126 6.206 17.892 1.00 97.56 100 GLU A O 1
ATOM 806 N N . LYS A 1 101 ? -15.069 7.260 15.905 1.00 98.12 101 LYS A N 1
ATOM 807 C CA . LYS A 1 101 ? -16.400 7.866 16.005 1.00 98.12 101 LYS A CA 1
ATOM 808 C C . LYS A 1 101 ? -17.533 6.878 15.750 1.00 98.12 101 LYS A C 1
ATOM 810 O O . LYS A 1 101 ? -18.656 7.137 16.174 1.00 98.12 101 LYS A O 1
ATOM 815 N N . TRP A 1 102 ? -17.275 5.786 15.028 1.00 98.12 102 TRP A N 1
ATOM 816 C CA . TRP A 1 102 ? -18.354 4.950 14.494 1.00 98.12 102 TRP A CA 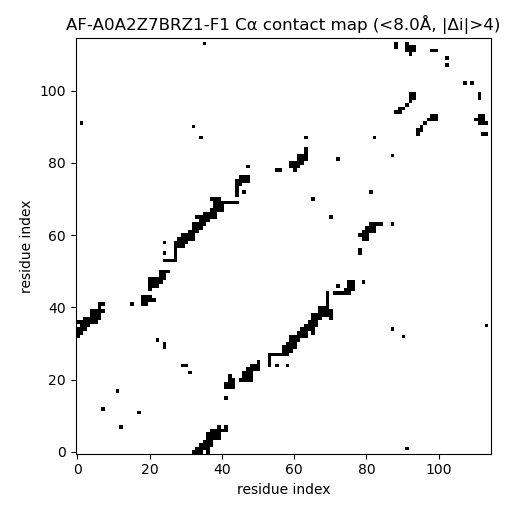1
ATOM 817 C C . TRP A 1 102 ? -18.081 3.446 14.496 1.00 98.12 102 TRP A C 1
ATOM 819 O O . TRP A 1 102 ? -19.029 2.676 14.585 1.00 98.12 102 TRP A O 1
ATOM 829 N N . LEU A 1 103 ? -16.830 2.980 14.451 1.00 98.19 103 LEU A N 1
ATOM 830 C CA . LEU A 1 103 ? -16.558 1.539 14.373 1.00 98.19 103 LEU A CA 1
ATOM 831 C C . LEU A 1 103 ? -17.020 0.790 15.628 1.00 98.19 103 LEU A C 1
ATOM 833 O O . LEU A 1 103 ? -17.500 -0.338 15.521 1.00 98.19 103 LEU A O 1
ATOM 837 N N . ALA A 1 104 ? -16.957 1.427 16.800 1.00 97.00 104 ALA A N 1
ATOM 838 C CA . ALA A 1 104 ? -17.400 0.834 18.059 1.00 97.00 104 ALA A CA 1
ATOM 839 C C . ALA A 1 104 ? -18.884 0.423 18.049 1.00 97.00 104 ALA A C 1
ATOM 841 O O . ALA A 1 104 ? -19.233 -0.595 18.643 1.00 97.00 104 ALA A O 1
ATOM 842 N N . SER A 1 105 ? -19.755 1.157 17.345 1.00 97.62 105 SER A N 1
ATOM 843 C CA . SER A 1 105 ? -21.191 0.846 17.292 1.00 97.62 105 SER A CA 1
ATOM 844 C C . SER A 1 105 ? -21.534 -0.299 16.338 1.00 97.62 105 SER A C 1
ATOM 846 O O . SER A 1 105 ? -22.640 -0.829 16.394 1.00 97.62 105 SER A O 1
ATOM 848 N N . THR A 1 106 ? -20.596 -0.711 15.480 1.00 97.69 106 THR A N 1
ATOM 849 C CA . THR A 1 106 ? -20.826 -1.779 14.495 1.00 97.69 106 THR A CA 1
ATOM 850 C C . THR A 1 106 ? -20.745 -3.184 15.093 1.00 97.69 106 THR A C 1
ATOM 852 O O . THR A 1 106 ? -21.215 -4.136 14.476 1.00 97.69 106 THR A O 1
ATOM 855 N N . GLY A 1 107 ? -20.106 -3.340 16.259 1.00 97.00 107 GLY A N 1
ATOM 856 C CA . GLY A 1 107 ? -19.793 -4.647 16.850 1.00 97.00 107 GLY A CA 1
ATOM 857 C C . GLY A 1 107 ? -18.725 -5.452 16.094 1.00 97.00 107 GLY A C 1
ATOM 858 O O . GLY A 1 107 ? -18.397 -6.564 16.503 1.00 97.00 107 GLY A O 1
ATOM 859 N N . ILE A 1 108 ? -18.160 -4.911 15.010 1.00 97.38 108 ILE A N 1
ATOM 860 C CA . ILE A 1 108 ? -17.127 -5.574 14.212 1.00 97.38 108 ILE A CA 1
ATOM 861 C C . ILE A 1 108 ? -15.771 -5.396 14.911 1.00 97.38 108 ILE A C 1
ATOM 863 O O . ILE A 1 108 ? -15.409 -4.261 15.242 1.00 97.38 108 ILE A O 1
ATOM 867 N N . PRO A 1 109 ? -14.984 -6.469 15.118 1.00 97.12 109 PRO A N 1
ATOM 868 C CA . PRO A 1 109 ? -13.623 -6.349 15.628 1.00 97.12 109 PRO A CA 1
ATOM 869 C C . PRO A 1 109 ? -12.769 -5.450 14.731 1.00 97.12 109 PRO A C 1
ATOM 871 O O . PRO A 1 109 ? -12.706 -5.644 13.517 1.00 97.12 109 PRO A O 1
ATOM 874 N N . HIS A 1 110 ? -12.097 -4.471 15.327 1.00 96.38 110 HIS A N 1
ATOM 875 C CA . HIS A 1 110 ? -11.278 -3.510 14.597 1.00 96.38 110 HIS A CA 1
ATOM 876 C C . HIS A 1 110 ? -10.073 -3.064 15.424 1.00 96.38 110 HIS A C 1
ATOM 878 O O . HIS A 1 110 ? -10.061 -3.143 16.652 1.00 96.38 110 HIS A O 1
ATOM 884 N N . SER A 1 111 ? -9.066 -2.549 14.726 1.00 97.12 111 SER A N 1
ATOM 885 C CA . SER A 1 111 ? -7.936 -1.839 15.316 1.00 97.12 111 SER A CA 1
ATOM 886 C C . SER A 1 111 ? -7.924 -0.426 14.757 1.00 97.12 111 SER A C 1
ATOM 888 O O . SER A 1 111 ? -8.059 -0.228 13.552 1.00 97.12 111 SER A O 1
ATOM 890 N N . LEU A 1 112 ? -7.802 0.560 15.641 1.00 97.56 112 LEU A N 1
ATOM 891 C CA . LEU A 1 112 ? -7.826 1.969 15.251 1.00 97.56 112 LEU A CA 1
ATOM 892 C C . LEU A 1 112 ? -6.459 2.462 14.760 1.00 97.56 112 LEU A C 1
ATOM 894 O O . LEU A 1 112 ? -6.400 3.350 13.917 1.00 97.56 112 LEU A O 1
ATOM 898 N N . ASP A 1 113 ? -5.373 1.862 15.242 1.00 97.06 113 ASP A N 1
ATOM 899 C CA . ASP A 1 113 ? -4.000 2.301 14.995 1.00 97.06 113 ASP A CA 1
ATOM 900 C C . ASP A 1 113 ? -3.120 1.130 14.527 1.00 97.06 113 ASP A C 1
ATOM 902 O O . ASP A 1 113 ? -3.614 0.144 13.974 1.00 97.06 113 ASP A O 1
ATOM 906 N N . PHE A 1 114 ? -1.802 1.247 14.690 1.00 93.25 114 PHE A N 1
ATOM 907 C CA . PHE A 1 114 ? -0.883 0.132 14.480 1.00 93.25 114 PHE A CA 1
ATOM 908 C C . PHE A 1 114 ? -1.132 -0.986 15.492 1.00 93.25 114 PHE A C 1
ATOM 910 O O . PHE A 1 114 ? -1.518 -0.725 16.632 1.00 93.25 114 PHE A O 1
ATOM 917 N N . LEU A 1 115 ? -0.881 -2.215 15.048 1.00 71.31 115 LEU A N 1
ATOM 918 C CA . LEU A 1 115 ? -0.702 -3.367 15.931 1.00 71.31 115 LEU A CA 1
ATOM 919 C C . LEU A 1 115 ? 0.665 -3.330 16.608 1.00 71.31 115 LEU A C 1
ATOM 921 O O . LEU A 1 115 ? 1.621 -2.879 15.925 1.00 71.31 115 LEU A O 1
#